Protein AF-A0A3B6RKS5-F1 (afdb_monomer)

Structure (mmCIF, N/CA/C/O backbone):
data_AF-A0A3B6RKS5-F1
#
_entry.id   AF-A0A3B6RKS5-F1
#
loop_
_atom_site.group_PDB
_atom_site.id
_atom_site.type_symbol
_atom_site.label_atom_id
_atom_site.label_alt_id
_atom_site.label_comp_id
_atom_site.label_asym_id
_atom_site.label_entity_id
_atom_site.label_seq_id
_atom_site.pdbx_PDB_ins_code
_atom_site.Cartn_x
_atom_site.Cartn_y
_atom_site.Cartn_z
_atom_site.occupancy
_atom_site.B_iso_or_equiv
_atom_site.auth_seq_id
_atom_site.auth_comp_id
_atom_site.auth_asym_id
_atom_site.auth_atom_id
_atom_site.pdbx_PDB_model_num
ATOM 1 N N . MET A 1 1 ? 9.764 -21.806 4.418 1.00 35.41 1 MET A N 1
ATOM 2 C CA . MET A 1 1 ? 8.377 -21.547 4.846 1.00 35.41 1 MET A CA 1
ATOM 3 C C . MET A 1 1 ? 8.488 -20.350 5.765 1.00 35.41 1 MET A C 1
ATOM 5 O O . MET A 1 1 ? 8.834 -20.524 6.925 1.00 35.41 1 MET A O 1
ATOM 9 N N . GLU A 1 2 ? 8.442 -19.148 5.195 1.00 44.78 2 GLU A N 1
ATOM 10 C CA . GLU A 1 2 ? 8.545 -17.923 5.989 1.00 44.78 2 GLU A CA 1
ATOM 11 C C . GLU A 1 2 ? 7.233 -17.761 6.748 1.00 44.78 2 GLU A C 1
ATOM 13 O O . GLU A 1 2 ? 6.153 -17.897 6.177 1.00 44.78 2 GLU A O 1
ATOM 18 N N . THR A 1 3 ? 7.330 -17.620 8.063 1.00 45.81 3 THR A N 1
ATOM 19 C CA . THR A 1 3 ? 6.182 -17.432 8.940 1.00 45.81 3 THR A CA 1
ATOM 20 C C . THR A 1 3 ? 5.588 -16.057 8.666 1.00 45.81 3 THR A C 1
ATOM 22 O O . THR A 1 3 ? 6.270 -15.062 8.885 1.00 45.81 3 THR A O 1
ATOM 25 N N . GLU A 1 4 ? 4.340 -16.010 8.196 1.00 58.47 4 GLU A N 1
ATOM 26 C CA . GLU A 1 4 ? 3.524 -14.792 8.132 1.00 58.47 4 GLU A CA 1
ATOM 27 C C . GLU A 1 4 ? 3.450 -14.178 9.540 1.00 58.47 4 GLU A C 1
ATOM 29 O O . GLU A 1 4 ? 2.718 -14.657 10.408 1.00 58.47 4 GLU A O 1
ATOM 34 N N . THR A 1 5 ? 4.269 -13.165 9.816 1.00 62.72 5 THR A N 1
ATOM 35 C CA . THR A 1 5 ? 4.278 -12.479 11.111 1.00 62.72 5 THR A CA 1
ATOM 36 C C . THR A 1 5 ? 3.339 -11.285 11.047 1.00 62.72 5 THR A C 1
ATOM 38 O O . THR A 1 5 ? 3.677 -10.260 10.456 1.00 62.72 5 THR A O 1
ATOM 41 N N . SER A 1 6 ? 2.165 -11.411 11.667 1.00 68.50 6 SER A N 1
ATOM 42 C CA . SER A 1 6 ? 1.292 -10.269 11.948 1.00 68.50 6 SER A CA 1
ATOM 43 C C . SER A 1 6 ? 2.004 -9.284 12.875 1.00 68.50 6 SER A C 1
ATOM 45 O O . SER A 1 6 ? 2.649 -9.700 13.841 1.00 68.50 6 SER A O 1
ATOM 47 N N . MET A 1 7 ? 1.862 -7.996 12.597 1.00 76.44 7 MET A N 1
ATOM 48 C CA . MET A 1 7 ? 2.400 -6.897 13.396 1.00 76.44 7 MET A CA 1
ATOM 49 C C . MET A 1 7 ? 1.260 -6.202 14.133 1.00 76.44 7 MET A C 1
ATOM 51 O O . MET A 1 7 ? 0.150 -6.121 13.610 1.00 76.44 7 MET A O 1
ATOM 55 N N . ASP A 1 8 ? 1.542 -5.656 15.310 1.00 83.38 8 ASP A N 1
ATOM 56 C CA . ASP A 1 8 ? 0.610 -4.744 15.964 1.00 83.38 8 ASP A CA 1
ATOM 57 C C . ASP A 1 8 ? 0.827 -3.335 15.400 1.00 83.38 8 ASP A C 1
ATOM 59 O O . ASP A 1 8 ? 1.932 -2.788 15.437 1.00 83.38 8 ASP A O 1
ATOM 63 N N . ILE A 1 9 ? -0.235 -2.751 14.855 1.00 83.06 9 ILE A N 1
ATOM 64 C CA . ILE A 1 9 ? -0.268 -1.390 14.333 1.00 83.06 9 ILE A CA 1
ATOM 65 C C . ILE A 1 9 ? -1.014 -0.512 15.334 1.00 83.06 9 ILE A C 1
ATOM 67 O O . ILE A 1 9 ? -2.069 -0.890 15.842 1.00 83.06 9 ILE A O 1
ATOM 71 N N . MET A 1 10 ? -0.481 0.675 15.610 1.00 83.75 10 MET A N 1
ATOM 72 C CA . MET A 1 10 ? -1.178 1.678 16.409 1.00 83.75 10 MET A CA 1
ATOM 73 C C . MET A 1 10 ? -2.006 2.578 15.492 1.00 83.75 10 MET A C 1
ATOM 75 O O . MET A 1 10 ? -1.462 3.215 14.591 1.00 83.75 10 MET A O 1
ATOM 79 N N . VAL A 1 11 ? -3.313 2.642 15.733 1.00 81.62 11 VAL A N 1
ATOM 80 C CA . VAL A 1 11 ? -4.261 3.467 14.972 1.00 81.62 11 VAL A CA 1
ATOM 81 C C . VAL A 1 11 ? -4.946 4.443 15.925 1.00 81.62 11 VAL A C 1
ATOM 83 O O . VAL A 1 11 ? -5.255 4.091 17.063 1.00 81.62 11 VAL A O 1
ATOM 86 N N . PHE A 1 12 ? -5.171 5.675 15.471 1.00 80.00 12 PHE A N 1
ATOM 87 C CA . PHE A 1 12 ? -5.979 6.654 16.193 1.00 80.00 12 PHE A CA 1
ATOM 88 C C . PHE A 1 12 ? -7.443 6.517 15.771 1.00 80.00 12 PHE A C 1
ATOM 90 O O . PHE A 1 12 ? -7.773 6.701 14.599 1.00 80.00 12 PHE A O 1
ATOM 97 N N . ASP A 1 13 ? -8.306 6.168 16.718 1.00 77.19 13 ASP A N 1
ATOM 98 C CA . ASP A 1 13 ? -9.744 6.097 16.512 1.00 77.19 13 ASP A CA 1
ATOM 99 C C . ASP A 1 13 ? -10.342 7.499 16.629 1.00 77.19 13 ASP A C 1
ATOM 101 O O . ASP A 1 13 ? -10.318 8.117 17.692 1.00 77.19 13 ASP A O 1
ATOM 105 N N . THR A 1 14 ? -10.876 8.013 15.525 1.00 75.69 14 THR A N 1
ATOM 106 C CA . THR A 1 14 ? -11.437 9.366 15.476 1.00 75.69 14 THR A CA 1
ATOM 107 C C . THR A 1 14 ? -12.810 9.475 16.136 1.00 75.69 14 THR A C 1
ATOM 109 O O . THR A 1 14 ? -13.259 10.586 16.386 1.00 75.69 14 THR A O 1
ATOM 112 N N . VAL A 1 15 ? -13.511 8.360 16.379 1.00 79.19 15 VAL A N 1
ATOM 113 C CA . VAL A 1 15 ? -14.834 8.358 17.027 1.00 79.19 15 VAL A CA 1
ATOM 114 C C . VAL A 1 15 ? -14.677 8.404 18.539 1.00 79.19 15 VAL A C 1
ATOM 116 O O . VAL A 1 15 ? -15.401 9.137 19.211 1.00 79.19 15 VAL A O 1
ATOM 119 N N . THR A 1 16 ? -13.746 7.619 19.081 1.00 82.06 16 THR A N 1
ATOM 120 C CA . THR A 1 16 ? -13.482 7.575 20.526 1.00 82.06 16 THR A CA 1
ATOM 121 C C . THR A 1 16 ? -12.346 8.492 20.969 1.00 82.06 16 THR A C 1
ATOM 123 O O . THR A 1 16 ? -12.128 8.614 22.171 1.00 82.06 16 THR A O 1
ATOM 126 N N . GLU A 1 17 ? -11.634 9.118 20.028 1.00 82.44 17 GLU A N 1
ATOM 127 C CA . GLU A 1 17 ?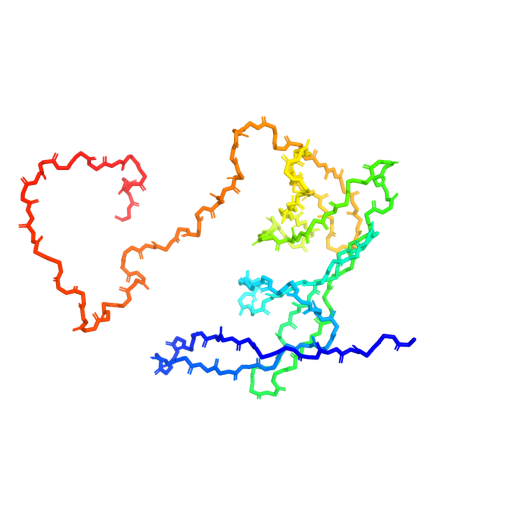 -10.455 9.971 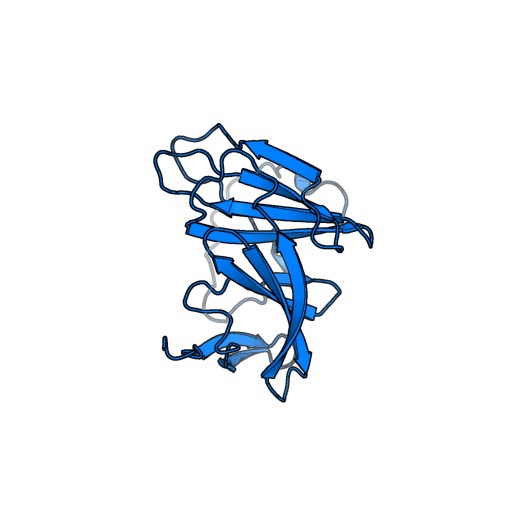20.253 1.00 82.44 17 GLU A CA 1
ATOM 128 C C . GLU A 1 17 ? -9.352 9.268 21.065 1.00 82.44 17 GLU A C 1
ATOM 130 O O . GLU A 1 17 ? -8.694 9.853 21.929 1.00 82.44 17 GLU A O 1
ATOM 135 N N . THR A 1 18 ? -9.136 7.977 20.802 1.00 81.44 18 THR A N 1
ATOM 136 C CA . THR A 1 18 ? -8.158 7.152 21.524 1.00 81.44 18 THR A CA 1
ATOM 137 C C . THR A 1 18 ? -7.247 6.385 20.579 1.00 81.44 18 THR A C 1
ATOM 139 O O . THR A 1 18 ? -7.601 6.051 19.452 1.00 81.44 18 THR A O 1
ATOM 142 N N . PHE A 1 19 ? -6.044 6.064 21.055 1.00 83.75 19 PHE A N 1
ATOM 143 C CA . PHE A 1 19 ? -5.170 5.125 20.361 1.00 83.75 19 PHE A CA 1
ATOM 144 C C . PHE A 1 19 ? -5.597 3.694 20.662 1.00 83.75 19 PHE A C 1
ATOM 146 O O . PHE A 1 19 ? -5.807 3.331 21.824 1.00 83.75 19 PHE A O 1
ATOM 153 N N . ARG A 1 20 ? -5.661 2.867 19.620 1.00 84.31 20 ARG A N 1
ATOM 154 C CA . ARG A 1 20 ? -5.881 1.428 19.738 1.00 84.31 20 ARG A CA 1
ATOM 155 C C . ARG A 1 20 ? -4.789 0.649 19.020 1.00 84.31 20 ARG A C 1
ATOM 157 O O . ARG A 1 20 ? -4.255 1.093 18.004 1.00 84.31 20 ARG A O 1
ATOM 164 N N . TRP A 1 21 ? -4.486 -0.526 19.555 1.00 86.56 21 TRP A N 1
ATOM 165 C CA . TRP A 1 21 ? -3.694 -1.526 18.851 1.00 86.56 21 TRP A CA 1
ATOM 166 C C . TRP A 1 21 ? -4.613 -2.340 17.947 1.00 86.56 21 TRP A C 1
ATOM 168 O O . TRP A 1 21 ? -5.699 -2.725 18.374 1.00 86.56 21 TRP A O 1
ATOM 178 N N . MET A 1 22 ? -4.167 -2.580 16.722 1.00 84.19 22 MET A N 1
ATOM 179 C CA . MET A 1 22 ? -4.851 -3.368 15.706 1.00 84.19 22 MET A CA 1
ATOM 180 C C . MET A 1 22 ? -3.858 -4.348 15.092 1.00 84.19 22 MET A C 1
ATOM 182 O O . MET A 1 22 ? -2.728 -3.959 14.791 1.00 84.19 22 MET A O 1
ATOM 186 N N . ARG A 1 23 ? -4.257 -5.593 14.833 1.00 82.88 23 ARG A N 1
ATOM 187 C CA . ARG A 1 23 ? -3.390 -6.523 14.105 1.00 82.88 23 ARG A CA 1
ATOM 188 C C . ARG A 1 23 ? -3.375 -6.219 12.613 1.00 82.88 23 ARG A C 1
ATOM 190 O O . ARG A 1 23 ? -4.407 -6.075 11.953 1.00 82.88 23 ARG A O 1
ATOM 197 N N . SER A 1 24 ? -2.171 -6.179 12.057 1.00 78.44 24 SER A N 1
ATOM 198 C CA . SER A 1 24 ? -1.970 -6.242 10.619 1.00 78.44 24 SER A CA 1
ATOM 199 C C . SER A 1 24 ? -2.322 -7.639 10.106 1.00 78.44 24 SER A C 1
ATOM 201 O O . SER A 1 24 ? -2.194 -8.643 10.815 1.00 78.44 24 SER A O 1
ATOM 203 N N . SER A 1 25 ? -2.718 -7.727 8.836 1.00 76.50 25 SER A N 1
ATOM 204 C CA . SER A 1 25 ? -2.662 -9.013 8.143 1.00 76.50 25 SER A CA 1
ATOM 205 C C . SER A 1 25 ? -1.220 -9.532 8.160 1.00 76.50 25 SER A C 1
ATOM 207 O O . SER A 1 25 ? -0.288 -8.784 7.858 1.00 76.50 25 SER A O 1
ATOM 209 N N . GLY A 1 26 ? -1.026 -10.824 8.450 1.00 74.19 26 GLY A N 1
ATOM 210 C CA . GLY A 1 26 ? 0.292 -11.473 8.386 1.00 74.19 26 GLY A CA 1
ATOM 211 C C . GLY A 1 26 ? 0.956 -11.385 7.004 1.00 74.19 26 GLY A C 1
ATOM 212 O O . GLY A 1 26 ? 2.161 -11.581 6.885 1.00 74.19 26 GLY A O 1
ATOM 213 N N . GLN A 1 27 ? 0.181 -11.026 5.977 1.00 75.31 27 GLN A N 1
ATOM 214 C CA . GLN A 1 27 ? 0.623 -10.827 4.596 1.00 75.31 27 GLN A CA 1
ATOM 215 C C . GLN A 1 27 ? 1.167 -9.416 4.321 1.00 75.31 27 GLN A C 1
ATOM 217 O O . GLN A 1 27 ? 1.740 -9.183 3.258 1.00 75.31 27 GLN A O 1
ATOM 222 N N . LEU A 1 28 ? 1.003 -8.472 5.257 1.00 72.12 28 LEU A N 1
ATOM 223 C CA . LEU A 1 28 ? 1.490 -7.094 5.114 1.00 72.12 28 LEU A CA 1
ATOM 224 C C . LEU A 1 28 ? 2.995 -6.952 5.401 1.00 72.12 28 LEU A C 1
ATOM 226 O O . LEU A 1 28 ? 3.615 -5.994 4.948 1.00 72.12 28 LEU A O 1
ATOM 230 N N . GLY A 1 29 ? 3.605 -7.916 6.098 1.00 69.00 29 GLY A N 1
ATOM 231 C CA . GLY A 1 29 ? 5.029 -7.877 6.436 1.00 69.00 29 GLY A CA 1
ATOM 232 C C . GLY A 1 29 ? 5.407 -6.713 7.365 1.00 69.00 29 GLY A C 1
ATOM 233 O O . GLY A 1 29 ? 4.581 -6.202 8.118 1.00 69.00 29 GLY A O 1
ATOM 234 N N . TYR A 1 30 ? 6.684 -6.313 7.331 1.00 64.38 30 TYR A N 1
ATOM 235 C CA . TYR A 1 30 ? 7.274 -5.321 8.248 1.00 64.38 30 TYR A CA 1
ATOM 236 C C . TYR A 1 30 ? 7.058 -3.856 7.831 1.00 64.38 30 TYR A C 1
ATOM 238 O O . TYR A 1 30 ? 7.378 -2.949 8.596 1.00 64.38 30 TYR A O 1
ATOM 246 N N . GLN A 1 31 ? 6.559 -3.605 6.622 1.00 64.44 31 GLN A N 1
ATOM 247 C CA . GLN A 1 31 ? 6.497 -2.268 6.026 1.00 64.44 31 GLN A CA 1
ATOM 248 C C . GLN A 1 31 ? 5.048 -1.850 5.816 1.00 64.44 31 GLN A C 1
ATOM 250 O O . GLN A 1 31 ? 4.521 -1.863 4.707 1.00 64.44 31 GLN A O 1
ATOM 255 N N . VAL A 1 32 ? 4.390 -1.502 6.918 1.00 64.75 32 VAL A N 1
ATOM 256 C CA . VAL A 1 32 ? 2.989 -1.091 6.898 1.00 64.75 32 VAL A CA 1
ATOM 257 C C . VAL A 1 32 ? 2.919 0.432 6.857 1.00 64.75 32 VAL A C 1
ATOM 259 O O . VAL A 1 32 ? 2.999 1.099 7.886 1.00 64.75 32 VAL A O 1
ATOM 262 N N . SER A 1 33 ? 2.750 0.989 5.663 1.00 76.50 33 SER A N 1
ATOM 263 C CA . SER A 1 33 ? 2.217 2.346 5.530 1.00 76.50 33 SER A CA 1
ATOM 264 C C . SER A 1 33 ? 0.691 2.249 5.523 1.00 76.50 33 SER A C 1
ATOM 266 O O . SER A 1 33 ? 0.134 1.399 4.833 1.00 76.50 33 SER A O 1
ATOM 268 N N . LEU A 1 34 ? 0.021 3.103 6.297 1.00 82.06 34 LEU A N 1
ATOM 269 C CA . LEU A 1 34 ? -1.438 3.18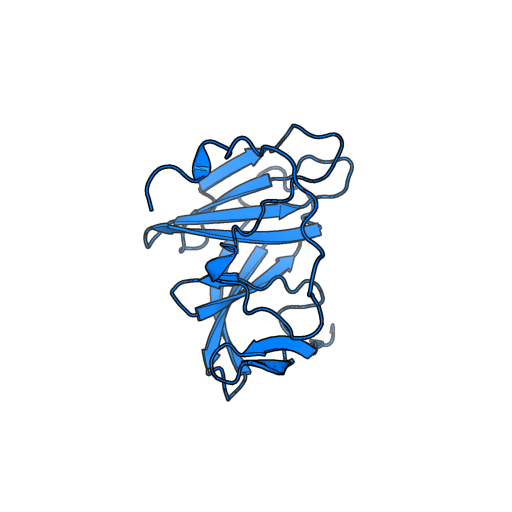4 6.346 1.00 82.06 34 LEU A CA 1
ATOM 270 C C . LEU A 1 34 ? -1.929 4.462 5.674 1.00 82.06 34 LEU A C 1
ATOM 272 O O . LEU A 1 34 ? -1.364 5.536 5.884 1.00 82.06 34 LEU A O 1
ATOM 276 N N . TRP A 1 35 ? -3.007 4.357 4.904 1.00 81.12 35 TRP A N 1
ATOM 277 C CA . TRP A 1 35 ? -3.670 5.509 4.294 1.00 81.12 35 TRP A CA 1
ATOM 278 C C . TRP A 1 35 ? -5.169 5.263 4.115 1.00 81.12 35 TRP A C 1
ATOM 280 O O . TRP A 1 35 ? -5.657 4.140 4.241 1.00 81.12 35 TRP A O 1
ATOM 290 N N . GLU A 1 36 ? -5.904 6.335 3.839 1.00 83.19 36 GLU A N 1
ATOM 291 C CA . GLU A 1 36 ? -7.313 6.265 3.463 1.00 83.19 36 GLU A CA 1
ATOM 292 C C . GLU A 1 36 ? -7.438 5.988 1.960 1.00 83.19 36 GLU A C 1
ATOM 294 O O . GLU A 1 36 ? -6.727 6.574 1.141 1.00 83.19 36 GLU A O 1
ATOM 299 N N . MET A 1 37 ? -8.317 5.054 1.608 1.00 79.56 37 MET A N 1
ATOM 300 C CA . MET A 1 37 ? -8.690 4.743 0.235 1.00 79.56 37 MET A CA 1
ATOM 301 C C . MET A 1 37 ? -10.154 4.303 0.189 1.00 79.56 37 MET A C 1
ATOM 303 O O . MET A 1 37 ? -10.535 3.355 0.876 1.00 79.56 37 MET A O 1
ATOM 307 N N . ASP A 1 38 ? -10.971 4.950 -0.645 1.00 80.62 38 ASP A N 1
ATOM 308 C CA . ASP A 1 38 ? -12.413 4.681 -0.765 1.00 80.62 38 ASP A CA 1
ATOM 309 C C . ASP A 1 38 ? -13.156 4.717 0.593 1.00 80.62 38 ASP A C 1
ATOM 311 O O . ASP A 1 38 ? -14.029 3.886 0.867 1.00 80.62 38 ASP A O 1
ATOM 315 N N . ASN A 1 39 ? -12.818 5.678 1.461 1.00 79.56 39 ASN A N 1
ATOM 316 C CA . ASN A 1 39 ? -13.301 5.811 2.843 1.00 79.56 39 ASN A CA 1
ATOM 317 C C . ASN A 1 39 ? -12.992 4.596 3.736 1.00 79.56 39 ASN A C 1
ATOM 319 O O . ASN A 1 39 ? -13.706 4.327 4.706 1.00 79.56 39 ASN A O 1
ATOM 323 N N . LYS A 1 40 ? -11.953 3.829 3.403 1.00 85.06 40 LYS A N 1
ATOM 324 C CA . LYS A 1 40 ? -11.496 2.667 4.168 1.00 85.06 40 LYS A CA 1
ATOM 325 C C . LYS A 1 40 ? -10.014 2.783 4.474 1.00 85.06 40 LYS A C 1
ATOM 327 O O . LYS A 1 40 ? -9.256 3.418 3.748 1.00 85.06 40 LYS A O 1
ATOM 332 N N . LEU A 1 41 ? -9.597 2.121 5.549 1.00 86.19 41 LEU A N 1
ATOM 333 C CA . LEU A 1 41 ? -8.184 1.974 5.857 1.00 86.19 41 LEU A CA 1
ATOM 334 C C . LEU A 1 41 ? -7.545 1.004 4.856 1.00 86.19 41 LEU A C 1
ATOM 336 O O . LEU A 1 41 ? -8.038 -0.112 4.659 1.00 86.19 41 LEU A O 1
ATOM 340 N N . ALA A 1 42 ? -6.452 1.425 4.237 1.00 87.12 42 ALA A N 1
ATOM 341 C CA . ALA A 1 42 ? -5.686 0.641 3.288 1.00 87.12 42 ALA A CA 1
ATOM 342 C C . ALA A 1 42 ? -4.215 0.558 3.701 1.00 87.12 42 ALA A C 1
ATOM 344 O O . ALA A 1 42 ? -3.682 1.426 4.392 1.00 87.12 42 ALA A O 1
ATOM 345 N N . SER A 1 43 ? -3.585 -0.524 3.264 1.00 87.25 43 SER A N 1
ATOM 346 C CA . SER A 1 43 ? -2.164 -0.807 3.429 1.00 87.25 43 SER A CA 1
ATOM 347 C C . SER A 1 43 ? -1.671 -1.561 2.201 1.00 87.25 43 SER A C 1
ATOM 349 O O . SER A 1 43 ? -2.469 -2.088 1.421 1.00 87.25 43 SER A O 1
ATOM 351 N N . CYS A 1 44 ? -0.361 -1.691 2.033 1.00 87.00 44 CYS A N 1
ATOM 352 C CA . CYS A 1 44 ? 0.192 -2.609 1.045 1.00 87.00 44 CYS A CA 1
ATOM 353 C C . CYS A 1 44 ? 1.283 -3.497 1.620 1.00 87.00 44 CYS A C 1
ATOM 355 O O . CYS A 1 44 ? 1.884 -3.172 2.641 1.00 87.00 44 CYS A O 1
ATOM 357 N N . SER A 1 45 ? 1.565 -4.572 0.898 1.00 84.88 45 SER A N 1
ATOM 358 C CA . SER A 1 45 ? 2.837 -5.278 0.950 1.00 84.88 45 SER A CA 1
ATOM 359 C C . SER A 1 45 ? 3.538 -5.179 -0.396 1.00 84.88 45 SER A C 1
ATOM 361 O O . SER A 1 45 ? 2.908 -5.112 -1.456 1.00 84.88 45 SER A O 1
ATOM 363 N N . THR A 1 46 ? 4.864 -5.161 -0.347 1.00 80.75 46 THR A N 1
ATOM 364 C CA . THR A 1 46 ? 5.719 -5.097 -1.528 1.00 80.75 46 THR A CA 1
ATOM 365 C C . THR A 1 46 ? 6.734 -6.224 -1.512 1.00 80.75 46 THR A C 1
ATOM 367 O O . THR A 1 46 ? 7.327 -6.531 -0.482 1.00 80.75 46 THR A O 1
ATOM 370 N N . ASN A 1 47 ? 6.944 -6.831 -2.675 1.00 77.88 47 ASN A N 1
ATOM 371 C CA . ASN A 1 47 ? 8.105 -7.664 -2.966 1.00 77.88 47 ASN A CA 1
ATOM 372 C C . ASN A 1 47 ? 8.741 -7.205 -4.289 1.00 77.88 47 ASN A C 1
ATOM 374 O O . ASN A 1 47 ? 8.230 -6.290 -4.935 1.00 77.88 47 ASN A O 1
ATOM 378 N N . ASP A 1 48 ? 9.819 -7.866 -4.715 1.00 73.94 48 ASP A N 1
ATOM 379 C CA . ASP A 1 48 ? 10.605 -7.485 -5.901 1.00 73.94 48 ASP A CA 1
ATOM 380 C C . ASP A 1 48 ? 9.801 -7.341 -7.210 1.00 73.94 48 ASP A C 1
ATOM 382 O O . ASP A 1 48 ? 10.284 -6.734 -8.162 1.00 73.94 48 ASP A O 1
ATOM 386 N N . ALA A 1 49 ? 8.597 -7.912 -7.306 1.00 82.56 49 ALA A N 1
ATOM 387 C CA . ALA A 1 49 ? 7.831 -7.969 -8.551 1.00 82.56 49 ALA A CA 1
ATOM 388 C C . ALA A 1 49 ? 6.385 -7.473 -8.430 1.00 82.56 49 ALA A C 1
ATOM 390 O O . ALA A 1 49 ? 5.719 -7.276 -9.453 1.00 82.56 49 ALA A O 1
ATOM 391 N N . ILE A 1 50 ? 5.856 -7.349 -7.213 1.00 87.00 50 ILE A N 1
ATOM 392 C CA . ILE A 1 50 ? 4.423 -7.193 -6.973 1.00 87.00 50 ILE A CA 1
ATOM 393 C C . ILE A 1 50 ? 4.186 -6.237 -5.808 1.00 87.00 50 ILE A C 1
ATOM 395 O O . ILE A 1 50 ? 4.810 -6.353 -4.753 1.00 87.00 50 ILE A O 1
ATOM 399 N N . ILE A 1 51 ? 3.219 -5.341 -6.000 1.00 88.25 51 ILE A N 1
ATOM 400 C CA . ILE A 1 51 ? 2.600 -4.569 -4.920 1.00 88.25 51 ILE A CA 1
ATOM 401 C C . ILE A 1 51 ? 1.200 -5.129 -4.706 1.00 88.25 51 ILE A C 1
ATOM 403 O O . ILE A 1 51 ? 0.375 -5.128 -5.624 1.00 88.25 51 ILE A O 1
ATOM 407 N N . GLU A 1 52 ? 0.925 -5.611 -3.503 1.00 89.94 52 GLU A N 1
ATOM 408 C CA . GLU A 1 52 ? -0.397 -6.074 -3.095 1.00 89.94 52 GLU A CA 1
ATOM 409 C C . GLU A 1 52 ? -1.032 -5.031 -2.187 1.00 89.94 52 GLU A C 1
ATOM 411 O O . GLU A 1 52 ? -0.459 -4.642 -1.175 1.00 89.94 52 GLU A O 1
ATOM 416 N N . ILE A 1 53 ? -2.215 -4.557 -2.566 1.00 89.38 53 ILE A N 1
ATOM 417 C CA . ILE A 1 53 ? -2.943 -3.510 -1.853 1.00 89.38 53 ILE A CA 1
ATOM 418 C C . ILE A 1 53 ? -4.103 -4.167 -1.126 1.00 89.38 53 ILE A C 1
ATOM 420 O O . ILE A 1 53 ? -4.969 -4.800 -1.739 1.00 89.38 53 ILE A O 1
ATOM 424 N N . TRP A 1 54 ? -4.125 -3.982 0.183 1.00 90.75 54 TRP A N 1
ATOM 425 C CA . TRP A 1 54 ? -5.084 -4.559 1.104 1.00 90.75 54 TRP A CA 1
ATOM 426 C C . TRP A 1 54 ? -5.973 -3.455 1.651 1.00 90.75 54 TRP A C 1
ATOM 428 O O . TRP A 1 54 ? -5.488 -2.405 2.066 1.00 90.75 54 TRP A O 1
ATOM 438 N N . MET A 1 55 ? -7.277 -3.703 1.677 1.00 89.62 55 MET A N 1
ATOM 439 C CA . MET A 1 55 ? -8.241 -2.796 2.292 1.00 89.62 55 MET A CA 1
ATOM 440 C C . MET A 1 55 ? -8.943 -3.484 3.446 1.00 89.62 55 MET A C 1
ATOM 442 O O . MET A 1 55 ? -9.364 -4.641 3.338 1.00 89.62 55 MET A O 1
ATOM 446 N N . MET A 1 56 ? -9.121 -2.739 4.525 1.00 88.38 56 MET A N 1
ATOM 447 C CA . MET A 1 56 ? -9.893 -3.170 5.672 1.00 88.38 56 MET A CA 1
ATOM 448 C C . MET A 1 56 ? -11.370 -3.308 5.294 1.00 88.38 56 MET A C 1
ATOM 450 O O . MET A 1 56 ? -12.001 -2.368 4.808 1.00 88.38 56 MET A O 1
ATOM 454 N N . GLN A 1 57 ? -11.919 -4.505 5.484 1.00 90.19 57 GLN A N 1
ATOM 455 C CA . GLN A 1 57 ? -13.335 -4.794 5.250 1.00 90.19 57 GLN A CA 1
ATOM 456 C C . GLN A 1 57 ? -14.153 -4.690 6.527 1.00 90.19 57 GLN A C 1
ATOM 458 O O . GLN A 1 57 ? -15.275 -4.195 6.480 1.00 90.19 57 GLN A O 1
ATOM 463 N N . ASP A 1 58 ? -13.579 -5.140 7.638 1.00 88.00 58 ASP A N 1
ATOM 464 C CA . ASP A 1 58 ? -14.199 -5.102 8.953 1.00 88.00 58 ASP A CA 1
ATOM 465 C C . ASP A 1 58 ? -13.167 -4.592 9.960 1.00 88.00 58 ASP A C 1
ATOM 467 O O . ASP A 1 58 ? -12.128 -5.217 10.171 1.00 88.00 58 ASP A O 1
ATOM 471 N N . TYR A 1 59 ? -13.435 -3.418 10.525 1.00 84.88 59 TYR A N 1
ATOM 472 C CA . TYR A 1 59 ? -12.540 -2.742 11.458 1.00 84.88 59 TYR A CA 1
ATOM 473 C C . TYR A 1 59 ? -12.557 -3.379 12.852 1.00 84.88 59 TYR A C 1
ATOM 475 O O . TYR A 1 59 ? -11.520 -3.404 13.516 1.00 84.88 59 TYR A O 1
ATOM 483 N N . GLU A 1 60 ? -13.695 -3.930 13.281 1.00 84.56 60 GLU A N 1
ATOM 484 C CA . GLU A 1 60 ? -13.833 -4.590 14.586 1.00 84.56 60 GLU A CA 1
ATOM 485 C C . GLU A 1 60 ? -13.215 -5.985 14.561 1.00 84.56 60 GLU A C 1
ATOM 487 O O . GLU A 1 60 ? -12.534 -6.388 15.501 1.00 84.56 60 GLU A O 1
ATOM 492 N N . ALA A 1 61 ? -13.407 -6.711 13.457 1.00 87.50 61 ALA A N 1
ATOM 493 C CA . ALA A 1 61 ? -12.786 -8.016 13.252 1.00 87.50 61 ALA A CA 1
ATOM 494 C C . ALA A 1 61 ? -11.334 -7.933 12.742 1.00 87.50 61 ALA A C 1
ATOM 496 O O . ALA A 1 61 ? -10.713 -8.976 12.533 1.00 87.50 61 ALA A O 1
ATOM 497 N N . GLU A 1 62 ? -10.813 -6.723 12.502 1.00 86.44 62 GLU A N 1
ATOM 498 C CA . GLU A 1 62 ? -9.477 -6.467 11.937 1.00 86.44 62 GLU A CA 1
ATOM 499 C C . GLU A 1 62 ? -9.239 -7.237 10.622 1.00 86.44 62 GLU A C 1
ATOM 501 O O . GLU A 1 62 ? -8.140 -7.705 10.314 1.00 86.44 62 GLU A O 1
ATOM 506 N N . ALA A 1 63 ? -10.304 -7.401 9.831 1.00 87.31 63 ALA A N 1
ATOM 507 C CA . ALA A 1 63 ? -10.297 -8.214 8.628 1.00 87.31 63 ALA A CA 1
ATOM 508 C C . ALA A 1 63 ? -9.853 -7.390 7.416 1.00 87.31 63 ALA A C 1
ATOM 510 O O . ALA A 1 63 ? -10.517 -6.434 6.998 1.00 87.31 63 ALA A O 1
ATOM 511 N N . TRP A 1 64 ? -8.752 -7.817 6.804 1.00 89.56 64 TRP A N 1
ATOM 512 C CA . TRP A 1 64 ? -8.196 -7.243 5.584 1.00 89.56 64 TRP A CA 1
ATOM 513 C C . TRP A 1 64 ? -8.554 -8.104 4.371 1.00 89.56 64 TRP A C 1
ATOM 515 O O . TRP A 1 64 ? -8.549 -9.331 4.449 1.00 89.56 64 TRP A O 1
ATOM 525 N N . ALA A 1 65 ? -8.821 -7.473 3.229 1.00 90.81 65 ALA A N 1
ATOM 526 C CA . ALA A 1 65 ? -9.006 -8.167 1.959 1.00 90.81 65 ALA A CA 1
ATOM 527 C C . ALA A 1 65 ? -8.098 -7.583 0.880 1.00 90.81 65 ALA A C 1
ATOM 529 O O . ALA A 1 65 ? -7.985 -6.360 0.747 1.00 90.81 65 ALA A O 1
ATOM 530 N N . LEU A 1 66 ? -7.491 -8.466 0.085 1.00 91.19 66 LEU A N 1
ATOM 531 C CA . LEU A 1 66 ? -6.723 -8.075 -1.090 1.00 91.19 66 LEU A CA 1
ATOM 532 C C . LEU A 1 66 ? -7.662 -7.390 -2.081 1.00 91.19 66 LEU A C 1
ATOM 534 O O . LEU A 1 66 ? -8.672 -7.966 -2.493 1.00 91.19 66 LEU A O 1
ATOM 538 N N . LYS A 1 67 ? -7.326 -6.161 -2.462 1.00 91.06 67 LYS A N 1
ATOM 539 C CA . LYS A 1 67 ? -8.116 -5.360 -3.394 1.00 91.06 67 LYS A CA 1
ATOM 540 C C . LYS A 1 67 ? -7.457 -5.266 -4.761 1.00 91.06 67 LYS A C 1
ATOM 542 O O . LYS A 1 67 ? -8.133 -5.482 -5.762 1.00 91.06 67 LYS A O 1
ATOM 547 N N . TYR A 1 68 ? -6.163 -4.964 -4.797 1.00 90.06 68 TYR A N 1
ATOM 548 C CA . TYR A 1 68 ? -5.411 -4.810 -6.039 1.00 90.06 68 TYR A CA 1
ATOM 549 C C . TYR A 1 68 ? -4.086 -5.556 -5.950 1.00 90.06 68 TYR A C 1
ATOM 551 O O . TYR A 1 68 ? -3.462 -5.617 -4.891 1.00 90.06 68 TYR A O 1
ATOM 559 N N . ARG A 1 69 ? -3.642 -6.096 -7.083 1.00 91.38 69 ARG A N 1
ATOM 560 C CA . ARG A 1 69 ? -2.344 -6.754 -7.223 1.00 91.38 69 ARG A CA 1
ATOM 561 C C . ARG A 1 69 ? -1.645 -6.188 -8.445 1.00 91.38 69 ARG A C 1
ATOM 563 O O . ARG A 1 69 ? -1.973 -6.547 -9.571 1.00 91.38 69 ARG A O 1
ATOM 570 N N . ILE A 1 70 ? -0.701 -5.289 -8.215 1.00 89.62 70 ILE A N 1
ATOM 571 C CA . ILE A 1 70 ? 0.018 -4.588 -9.272 1.00 89.62 70 ILE A CA 1
ATOM 572 C C . ILE A 1 70 ? 1.223 -5.419 -9.683 1.00 89.62 70 ILE A C 1
ATOM 574 O O . ILE A 1 70 ? 2.089 -5.710 -8.858 1.00 89.62 70 ILE A O 1
ATOM 578 N N . ASN A 1 71 ? 1.286 -5.794 -10.959 1.00 88.12 71 ASN A N 1
ATOM 579 C CA . ASN A 1 71 ? 2.425 -6.519 -11.501 1.00 88.12 71 ASN A CA 1
ATOM 580 C C . ASN A 1 71 ? 3.460 -5.537 -12.051 1.00 88.12 71 ASN A C 1
ATOM 582 O O . ASN A 1 71 ? 3.242 -4.884 -13.076 1.00 88.12 71 ASN A O 1
ATOM 586 N N . LEU A 1 72 ? 4.605 -5.473 -11.381 1.00 83.44 72 LEU A N 1
ATOM 587 C CA . LEU A 1 72 ? 5.690 -4.579 -11.742 1.00 83.44 72 LEU A CA 1
ATOM 588 C C . LEU A 1 72 ? 6.629 -5.188 -12.786 1.00 83.44 72 LEU A C 1
ATOM 590 O O . LEU A 1 72 ? 7.390 -4.444 -13.386 1.00 83.44 72 LEU A O 1
ATOM 594 N N . LEU A 1 73 ? 6.554 -6.491 -13.095 1.00 81.38 73 LEU A N 1
ATOM 595 C CA . LEU A 1 73 ? 7.431 -7.152 -14.084 1.00 81.38 73 LEU A CA 1
ATOM 596 C C . LEU A 1 73 ? 7.334 -6.549 -15.496 1.00 81.38 73 LEU A C 1
ATOM 598 O O . LEU A 1 73 ? 8.203 -6.774 -16.336 1.00 81.38 73 LEU A O 1
ATOM 602 N N . ALA A 1 74 ? 6.275 -5.785 -15.776 1.00 75.31 74 ALA A N 1
ATOM 603 C CA . ALA A 1 74 ? 6.158 -4.991 -16.995 1.00 75.31 74 ALA A CA 1
ATOM 604 C C . ALA A 1 74 ? 7.209 -3.860 -17.078 1.00 75.31 74 ALA A C 1
ATOM 606 O O . ALA A 1 74 ? 7.544 -3.404 -18.176 1.00 75.31 74 ALA A O 1
ATOM 607 N N . MET A 1 75 ? 7.760 -3.426 -15.942 1.00 75.44 75 MET A N 1
ATOM 608 C CA . MET A 1 75 ? 8.924 -2.553 -15.865 1.00 75.44 75 MET A CA 1
ATOM 609 C C . MET A 1 75 ? 10.168 -3.366 -16.233 1.00 75.44 75 MET A C 1
ATOM 611 O O . MET A 1 75 ? 10.645 -4.199 -15.470 1.00 75.44 75 MET A O 1
ATOM 615 N N . LYS A 1 76 ? 10.712 -3.120 -17.429 1.00 68.81 76 LYS A N 1
ATOM 616 C CA . LYS A 1 76 ? 11.899 -3.823 -17.960 1.00 68.81 76 LYS A CA 1
ATOM 617 C C . LYS A 1 76 ? 13.125 -3.746 -17.040 1.00 68.81 76 LYS A C 1
ATOM 619 O O . LYS A 1 76 ? 13.986 -4.616 -17.099 1.00 68.81 76 LYS A O 1
ATOM 624 N N . THR A 1 77 ? 13.205 -2.691 -16.236 1.00 68.44 77 THR A N 1
ATOM 625 C CA . THR A 1 77 ? 14.229 -2.462 -15.217 1.00 68.44 77 THR A CA 1
ATOM 626 C C . THR A 1 77 ? 13.519 -2.004 -13.956 1.00 68.44 77 THR A C 1
ATOM 628 O O . THR A 1 77 ? 13.087 -0.855 -13.867 1.00 68.44 77 THR A O 1
ATOM 631 N N . LEU A 1 78 ? 13.352 -2.930 -13.022 1.00 67.75 78 LEU A N 1
ATOM 632 C CA . LEU A 1 78 ? 12.736 -2.672 -11.733 1.00 67.75 78 LEU A CA 1
ATOM 633 C C . LEU A 1 78 ? 13.822 -2.258 -10.739 1.00 67.75 78 LEU A C 1
ATOM 635 O O . LEU A 1 78 ? 14.750 -3.039 -10.513 1.00 67.75 78 LEU A O 1
ATOM 639 N N . PRO A 1 79 ? 13.751 -1.056 -10.156 1.00 68.38 79 PRO A N 1
ATOM 640 C CA . PRO A 1 79 ? 14.513 -0.781 -8.951 1.00 68.38 79 PRO A CA 1
ATOM 641 C C . PRO A 1 79 ? 13.944 -1.639 -7.809 1.00 68.38 79 PRO A C 1
ATOM 643 O O . PRO A 1 79 ? 12.753 -1.956 -7.792 1.00 68.38 79 PRO A O 1
ATOM 646 N N . GLN A 1 80 ? 1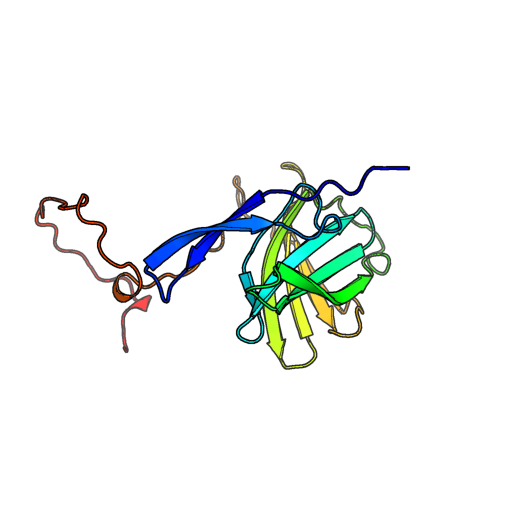4.783 -2.019 -6.848 1.00 75.12 80 GLN A N 1
ATOM 647 C CA . GLN A 1 80 ? 14.285 -2.623 -5.615 1.00 75.12 80 GLN A CA 1
ATOM 648 C C . GLN A 1 80 ? 13.605 -1.528 -4.793 1.00 75.12 80 GLN A C 1
ATOM 650 O O . GLN A 1 80 ? 14.260 -0.595 -4.324 1.00 75.12 80 GLN A O 1
ATOM 655 N N . PHE A 1 81 ? 12.280 -1.618 -4.680 1.00 79.81 81 PHE A N 1
ATOM 656 C CA . PHE A 1 81 ? 11.505 -0.714 -3.844 1.00 79.81 81 PHE A CA 1
ATOM 657 C C . PHE A 1 81 ? 11.708 -1.088 -2.383 1.00 79.81 81 PHE A C 1
ATOM 659 O O . PHE A 1 81 ? 11.461 -2.228 -1.993 1.00 79.81 81 PHE A O 1
ATOM 666 N N . GLU A 1 82 ? 12.153 -0.122 -1.585 1.00 78.25 82 GLU A N 1
ATOM 667 C CA . GLU A 1 82 ? 12.323 -0.329 -0.156 1.00 78.25 82 GLU A CA 1
ATOM 668 C C . GLU A 1 82 ? 10.986 -0.306 0.554 1.00 78.25 82 GLU A C 1
ATOM 670 O O . GLU A 1 82 ? 10.796 -1.148 1.407 1.00 78.25 82 GLU A O 1
ATOM 675 N N . TYR A 1 83 ? 10.083 0.625 0.235 1.00 78.12 83 TYR A N 1
ATOM 676 C CA . TYR A 1 83 ? 8.721 0.661 0.773 1.00 78.12 83 TYR A CA 1
ATOM 677 C C . TYR A 1 83 ? 7.826 1.603 -0.044 1.00 78.12 83 TYR A C 1
ATOM 679 O O . TYR A 1 83 ? 8.291 2.488 -0.767 1.00 78.12 83 TYR A O 1
ATOM 687 N N . VAL A 1 84 ? 6.511 1.447 0.098 1.00 83.25 84 VAL A N 1
ATOM 688 C CA . VAL A 1 84 ? 5.506 2.381 -0.438 1.00 83.25 84 VAL A CA 1
ATOM 689 C C . VAL A 1 84 ? 5.062 3.312 0.679 1.00 83.25 84 VAL A C 1
ATOM 691 O O . VAL A 1 84 ? 4.727 2.853 1.770 1.00 83.25 84 VAL A O 1
ATOM 694 N N . SER A 1 85 ? 5.045 4.621 0.427 1.00 77.31 85 SER A N 1
ATOM 695 C CA . SER A 1 85 ? 4.623 5.597 1.445 1.00 77.31 85 SER A CA 1
ATOM 696 C C . SER A 1 85 ? 3.258 6.210 1.188 1.00 77.31 85 SER A C 1
ATOM 698 O O . SER A 1 85 ? 2.621 6.664 2.132 1.00 77.31 85 SER A O 1
ATOM 700 N N . LYS A 1 86 ? 2.836 6.308 -0.079 1.00 79.06 86 LYS A N 1
ATOM 701 C CA . LYS A 1 86 ? 1.579 6.963 -0.456 1.00 79.06 86 LYS A CA 1
ATOM 702 C C . LYS A 1 86 ? 0.943 6.320 -1.671 1.00 79.06 86 LYS A C 1
ATOM 704 O O . LYS A 1 86 ? 1.633 5.843 -2.572 1.00 79.06 86 LYS A O 1
ATOM 709 N N . MET A 1 87 ? -0.379 6.400 -1.704 1.00 82.50 87 MET A N 1
ATOM 710 C CA . MET A 1 87 ? -1.195 5.977 -2.823 1.00 82.50 87 MET A CA 1
ATOM 711 C C . MET A 1 87 ? -2.356 6.940 -3.009 1.00 82.50 87 MET A C 1
ATOM 713 O O . MET A 1 87 ? -2.898 7.446 -2.030 1.00 82.50 87 MET A O 1
ATOM 717 N N . ALA A 1 88 ? -2.745 7.168 -4.255 1.00 82.69 88 ALA A N 1
ATOM 718 C CA . ALA A 1 88 ? -3.943 7.920 -4.580 1.00 82.69 88 ALA A CA 1
ATOM 719 C C . ALA A 1 88 ? -4.703 7.222 -5.704 1.00 82.69 88 ALA A C 1
ATOM 721 O O . ALA A 1 88 ? -4.116 6.809 -6.707 1.00 82.69 88 ALA A O 1
ATOM 722 N N . LEU A 1 89 ? -6.018 7.121 -5.540 1.00 82.25 89 LEU A N 1
ATOM 723 C CA . LEU A 1 89 ? -6.920 6.734 -6.611 1.00 82.25 89 LEU A CA 1
ATOM 724 C C . LEU A 1 89 ? -7.180 7.977 -7.476 1.00 82.25 89 LEU A C 1
ATOM 726 O O . LEU A 1 89 ? -7.756 8.953 -7.004 1.00 82.25 89 LEU A O 1
ATOM 730 N N . LEU A 1 90 ? -6.730 7.966 -8.730 1.00 79.12 90 LEU A N 1
ATOM 731 C CA . LEU A 1 90 ? -6.975 9.066 -9.675 1.00 79.12 90 LEU A CA 1
ATOM 732 C C . LEU A 1 90 ? -8.440 9.096 -10.120 1.00 79.12 90 LEU A C 1
ATOM 734 O O . LEU A 1 90 ? -9.035 10.153 -10.316 1.00 79.12 90 LEU A O 1
ATOM 738 N N . ASN A 1 91 ? -8.997 7.909 -10.333 1.00 80.19 91 ASN A N 1
ATOM 739 C CA . ASN A 1 91 ? -10.377 7.645 -10.716 1.00 80.19 91 ASN A CA 1
ATOM 740 C C . ASN A 1 91 ? -10.684 6.169 -10.412 1.00 80.19 91 ASN A C 1
ATOM 742 O O . ASN A 1 91 ? -9.811 5.437 -9.970 1.00 80.19 91 ASN A O 1
ATOM 746 N N . GLN A 1 92 ? -11.884 5.681 -10.728 1.00 82.44 92 GLN A N 1
ATOM 747 C CA . GLN A 1 92 ? -12.290 4.292 -10.446 1.00 82.44 92 GLN A CA 1
ATOM 748 C C . GLN A 1 92 ? -11.433 3.189 -11.105 1.00 82.44 92 GLN A C 1
ATOM 750 O O . GLN A 1 92 ? -11.708 2.013 -10.880 1.00 82.44 92 GLN A O 1
ATOM 755 N N . ARG A 1 93 ? -10.461 3.541 -11.953 1.00 87.12 93 ARG A N 1
ATOM 756 C CA . ARG A 1 93 ? -9.628 2.615 -12.724 1.00 87.12 93 ARG A CA 1
ATOM 757 C C . ARG A 1 93 ? -8.130 2.843 -12.591 1.00 87.12 93 ARG A C 1
ATOM 759 O O . ARG A 1 93 ? -7.373 1.990 -13.020 1.00 87.12 93 ARG A O 1
ATOM 766 N N . GLU A 1 94 ? -7.669 3.953 -12.025 1.00 90.50 94 GLU A N 1
ATOM 767 C CA . GLU A 1 94 ? -6.245 4.302 -12.061 1.00 90.50 94 GLU A CA 1
ATOM 768 C C . GLU A 1 94 ? -5.703 4.699 -10.692 1.00 90.50 94 GLU A C 1
ATOM 770 O O . GLU A 1 94 ? -6.357 5.388 -9.909 1.00 90.50 94 GLU A O 1
ATOM 775 N N . LEU A 1 95 ? -4.466 4.286 -10.437 1.00 89.31 95 LEU A N 1
ATOM 776 C CA . LEU A 1 95 ? -3.744 4.419 -9.183 1.00 89.31 95 LEU A CA 1
ATOM 777 C C . LEU A 1 95 ? -2.409 5.118 -9.427 1.00 89.31 95 LEU A C 1
ATOM 779 O O . LEU A 1 95 ? -1.677 4.774 -10.359 1.00 89.31 95 LEU A O 1
ATOM 783 N N . LEU A 1 96 ? -2.074 6.053 -8.543 1.00 89.88 96 LEU A N 1
ATOM 784 C CA . LEU A 1 96 ? -0.716 6.549 -8.365 1.00 89.88 96 LEU A CA 1
ATOM 785 C C . LEU A 1 96 ? -0.132 5.962 -7.091 1.00 89.88 96 LEU A C 1
ATOM 787 O O . LEU A 1 96 ? -0.767 6.019 -6.040 1.00 89.88 96 LEU A O 1
ATOM 791 N N . ILE A 1 97 ? 1.072 5.412 -7.188 1.00 87.75 97 ILE A N 1
ATOM 792 C CA . ILE A 1 97 ? 1.765 4.765 -6.074 1.00 87.75 97 ILE A CA 1
ATOM 793 C C . ILE A 1 97 ? 3.146 5.388 -5.950 1.00 87.75 97 ILE A C 1
ATOM 795 O O . ILE A 1 97 ? 3.909 5.392 -6.913 1.00 87.75 97 ILE A O 1
ATOM 799 N N . TYR A 1 98 ? 3.465 5.914 -4.773 1.00 86.19 98 TYR A N 1
ATOM 800 C CA . TYR A 1 98 ? 4.792 6.431 -4.482 1.00 86.19 98 TYR A CA 1
ATOM 801 C C . TYR A 1 98 ? 5.651 5.353 -3.828 1.00 86.19 98 TYR A C 1
ATOM 803 O O . TYR A 1 98 ? 5.332 4.873 -2.734 1.00 86.19 98 TYR A O 1
ATOM 811 N N . CYS A 1 99 ? 6.753 5.015 -4.484 1.00 84.69 99 CYS A N 1
ATOM 812 C CA . CYS A 1 99 ? 7.682 3.980 -4.070 1.00 84.69 99 CYS A CA 1
ATOM 813 C C . CYS A 1 99 ? 9.053 4.591 -3.773 1.00 84.69 99 CYS A C 1
ATOM 815 O O . CYS A 1 99 ? 9.659 5.221 -4.645 1.00 84.69 99 CYS A O 1
ATOM 817 N N . HIS A 1 100 ? 9.539 4.357 -2.555 1.00 81.94 100 HIS A N 1
ATOM 818 C CA . HIS A 1 100 ? 10.897 4.704 -2.148 1.00 81.94 100 HIS A CA 1
ATOM 819 C C . HIS A 1 100 ? 11.867 3.631 -2.620 1.00 81.94 100 HIS A C 1
ATOM 821 O O . HIS A 1 100 ? 11.536 2.440 -2.629 1.00 81.94 100 HIS A O 1
ATOM 827 N N . THR A 1 101 ? 13.066 4.047 -3.001 1.00 79.75 101 THR A N 1
ATOM 828 C CA . THR A 1 101 ? 14.172 3.132 -3.315 1.00 79.75 101 THR A CA 1
ATOM 829 C C . THR A 1 101 ? 15.377 3.432 -2.432 1.00 79.75 101 THR A C 1
ATOM 831 O O . THR A 1 101 ? 15.375 4.399 -1.672 1.00 79.75 101 THR A O 1
ATOM 834 N N . ALA A 1 102 ? 16.413 2.597 -2.516 1.00 77.38 102 ALA A N 1
ATOM 835 C CA . ALA A 1 102 ? 17.656 2.835 -1.794 1.00 77.38 102 ALA A CA 1
ATOM 836 C C . ALA A 1 102 ? 18.227 4.229 -2.092 1.00 77.38 102 ALA A C 1
ATOM 838 O O . ALA A 1 102 ? 18.141 4.707 -3.218 1.00 77.38 102 ALA A O 1
ATOM 839 N N . SER A 1 103 ? 18.888 4.837 -1.101 1.00 68.31 103 SER A N 1
ATOM 840 C CA . SER A 1 103 ? 19.361 6.238 -1.097 1.00 68.31 103 SER A CA 1
ATOM 841 C C . SER A 1 103 ? 20.230 6.687 -2.294 1.00 68.31 103 SER A C 1
ATOM 843 O O . SER A 1 103 ? 20.521 7.878 -2.411 1.00 68.31 103 SER A O 1
ATOM 845 N N . GLU A 1 104 ? 20.681 5.773 -3.155 1.00 72.31 104 GLU A N 1
ATOM 846 C CA . GLU A 1 104 ? 21.471 6.053 -4.366 1.00 72.31 104 GLU A CA 1
ATOM 847 C C . GLU A 1 104 ? 20.647 5.988 -5.669 1.00 72.31 104 GLU A C 1
ATOM 849 O O . GLU A 1 104 ? 21.147 6.331 -6.743 1.00 72.31 104 GLU A O 1
ATOM 854 N N . CYS A 1 105 ? 19.387 5.561 -5.589 1.00 75.88 105 CYS A N 1
ATOM 855 C CA . CYS A 1 105 ? 18.434 5.487 -6.690 1.00 75.88 105 CYS A CA 1
ATOM 856 C C . CYS A 1 105 ? 17.360 6.581 -6.544 1.00 75.88 105 CYS A C 1
ATOM 858 O O . CYS A 1 105 ? 17.079 7.032 -5.435 1.00 75.88 105 CYS A O 1
ATOM 860 N N . PRO A 1 106 ? 16.776 7.065 -7.656 1.00 79.38 106 PRO A N 1
ATOM 861 C CA . PRO A 1 106 ? 15.652 7.991 -7.575 1.00 79.38 106 PRO A CA 1
ATOM 862 C C . PRO A 1 106 ? 14.422 7.284 -7.004 1.00 79.38 106 PRO A C 1
ATOM 864 O O . PRO A 1 106 ? 14.234 6.096 -7.236 1.00 79.38 106 PRO A O 1
ATOM 867 N N . ASP A 1 107 ? 13.537 8.016 -6.338 1.00 83.75 107 ASP A N 1
ATOM 868 C CA . ASP A 1 107 ? 12.215 7.486 -6.010 1.00 83.75 107 ASP A CA 1
ATOM 869 C C . ASP A 1 107 ? 11.316 7.460 -7.252 1.00 83.75 107 ASP A C 1
ATOM 871 O O . ASP A 1 107 ? 11.570 8.134 -8.259 1.00 83.75 107 ASP A O 1
ATOM 875 N N . PHE A 1 108 ? 10.240 6.679 -7.187 1.00 85.00 108 PHE A N 1
ATOM 876 C CA . PHE A 1 108 ? 9.359 6.452 -8.325 1.00 85.00 108 PHE A CA 1
ATOM 877 C C . PHE A 1 108 ? 7.908 6.737 -7.964 1.00 85.00 108 PHE A C 1
ATOM 879 O O . PHE A 1 108 ? 7.386 6.242 -6.967 1.00 85.00 108 PHE A O 1
ATOM 886 N N . MET A 1 109 ? 7.225 7.476 -8.836 1.00 87.44 109 MET A N 1
ATOM 887 C CA . MET A 1 109 ? 5.768 7.526 -8.846 1.00 87.44 109 MET A CA 1
ATOM 888 C C . MET A 1 109 ? 5.259 6.635 -9.973 1.00 87.44 109 MET A C 1
ATOM 890 O O . MET A 1 109 ? 5.454 6.932 -11.153 1.00 87.44 109 MET A O 1
ATOM 894 N N . LEU A 1 110 ? 4.634 5.524 -9.601 1.00 88.94 110 LEU A N 1
ATOM 895 C CA . LEU A 1 110 ? 4.069 4.549 -10.522 1.00 88.94 110 LEU A CA 1
ATOM 896 C C . LEU A 1 110 ? 2.635 4.932 -10.865 1.00 88.94 110 LEU A C 1
ATOM 898 O O . LEU A 1 110 ? 1.858 5.297 -9.986 1.00 88.94 110 LEU A O 1
ATOM 902 N N . HIS A 1 111 ? 2.286 4.795 -12.137 1.00 91.38 111 HIS A N 1
ATOM 903 C CA . HIS A 1 111 ? 0.930 4.920 -12.650 1.00 91.38 111 HIS A CA 1
ATOM 904 C C . HIS A 1 111 ? 0.449 3.544 -13.093 1.00 91.38 111 HIS A C 1
ATOM 906 O O . HIS A 1 111 ? 1.054 2.908 -13.961 1.00 91.38 111 HIS A O 1
ATOM 912 N N . CYS A 1 112 ? -0.624 3.076 -12.468 1.00 90.62 112 CYS A N 1
ATOM 913 C CA . CYS A 1 112 ? -1.144 1.726 -12.631 1.00 90.62 112 CYS A CA 1
ATOM 914 C C . CYS A 1 112 ? -2.658 1.751 -12.826 1.00 90.62 112 CYS A C 1
ATOM 916 O O . CYS A 1 112 ? -3.342 2.654 -12.361 1.00 90.62 112 CYS A O 1
ATOM 918 N N . ASP A 1 113 ? -3.181 0.722 -13.473 1.00 90.94 113 ASP A N 1
ATOM 919 C CA . ASP A 1 113 ? -4.602 0.404 -13.480 1.00 90.94 113 ASP A CA 1
ATOM 920 C C . ASP A 1 113 ? -4.955 -0.422 -12.232 1.00 90.94 113 ASP A C 1
ATOM 922 O O . ASP A 1 113 ? -4.155 -1.231 -11.749 1.00 90.94 113 ASP A O 1
ATOM 926 N N . THR A 1 114 ? -6.178 -0.260 -11.747 1.00 88.19 114 THR A N 1
ATOM 927 C CA . THR A 1 114 ? -6.851 -1.138 -10.782 1.00 88.1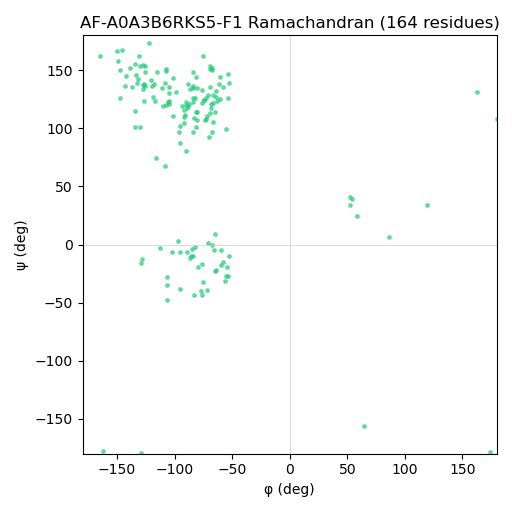9 114 THR A CA 1
ATOM 928 C C . THR A 1 114 ? -6.879 -2.614 -11.191 1.00 88.19 114 THR A C 1
ATOM 930 O O . THR A 1 114 ? -6.839 -3.480 -10.319 1.00 88.19 114 THR A O 1
ATOM 933 N N . ASP A 1 115 ? -6.841 -2.928 -12.488 1.00 89.75 115 ASP A N 1
ATOM 934 C CA . ASP A 1 115 ? -6.677 -4.300 -12.996 1.00 89.75 115 ASP A CA 1
ATOM 935 C C . ASP A 1 115 ? -5.257 -4.868 -12.762 1.00 89.75 115 ASP A C 1
ATOM 937 O O . ASP A 1 115 ? -4.942 -5.990 -13.163 1.00 89.75 115 ASP A O 1
ATOM 941 N N . GLY A 1 116 ? -4.366 -4.103 -12.123 1.00 85.44 116 GLY A N 1
ATOM 942 C CA . GLY A 1 116 ? -3.004 -4.528 -11.801 1.00 85.44 116 GLY A CA 1
ATOM 943 C C . GLY A 1 116 ? -1.993 -4.288 -12.916 1.00 85.44 116 GLY A C 1
ATOM 944 O O . GLY A 1 116 ? -0.836 -4.709 -12.811 1.00 85.44 116 GLY A O 1
ATOM 945 N N . LYS A 1 117 ? -2.413 -3.617 -13.991 1.00 88.50 117 LYS A N 1
ATOM 946 C CA . LYS A 1 117 ? -1.566 -3.309 -15.139 1.00 88.50 117 LYS A CA 1
ATOM 947 C C . LYS A 1 117 ? -0.754 -2.045 -14.883 1.00 88.50 117 LYS A C 1
ATOM 949 O O . LYS A 1 117 ? -1.304 -0.978 -14.647 1.00 88.50 117 LYS A O 1
ATOM 954 N N . PHE A 1 118 ? 0.557 -2.147 -15.036 1.00 88.25 118 PHE A N 1
ATOM 955 C CA . PHE A 1 118 ? 1.437 -0.988 -15.085 1.00 88.25 118 PHE A CA 1
ATOM 956 C C . PHE A 1 118 ? 1.185 -0.138 -16.345 1.00 88.25 118 PHE A C 1
ATOM 958 O O . PHE A 1 118 ? 1.177 -0.669 -1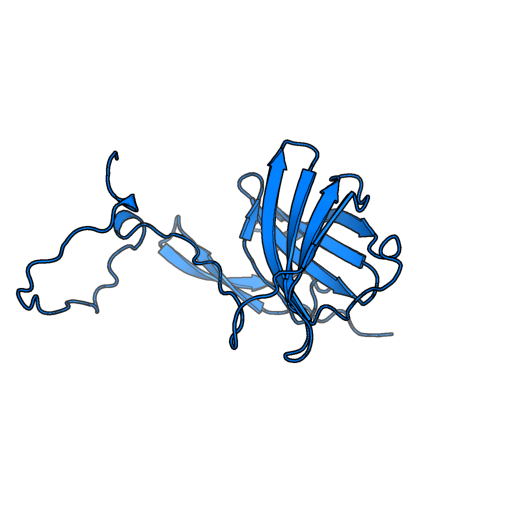7.462 1.00 88.25 118 PHE A O 1
ATOM 965 N N . LEU A 1 119 ? 0.988 1.171 -16.173 1.00 89.56 119 LEU A N 1
ATOM 966 C CA . LEU A 1 119 ? 0.713 2.128 -17.253 1.00 89.56 119 LEU A CA 1
ATOM 967 C C . LEU A 1 119 ? 1.919 3.026 -17.548 1.00 89.56 119 LEU A C 1
ATOM 969 O O . LEU A 1 119 ? 2.174 3.346 -18.709 1.00 89.56 119 LEU A O 1
ATOM 973 N N . GLY A 1 120 ? 2.690 3.387 -16.524 1.00 89.06 120 GLY A N 1
ATOM 974 C CA . GLY A 1 120 ? 3.881 4.216 -16.667 1.00 89.06 120 GLY A CA 1
ATOM 975 C C . GLY A 1 120 ? 4.490 4.604 -15.327 1.00 89.06 120 GLY A C 1
ATOM 976 O O . GLY A 1 120 ? 4.008 4.208 -14.269 1.00 89.06 120 GLY A O 1
ATOM 977 N N . TYR A 1 121 ? 5.568 5.381 -15.367 1.00 89.38 121 TYR A N 1
ATOM 978 C CA . TYR A 1 121 ? 6.206 5.901 -14.164 1.00 89.38 121 TYR A CA 1
ATOM 979 C C . TYR A 1 121 ? 6.859 7.254 -14.415 1.00 89.38 121 TYR A C 1
ATOM 981 O O . TYR A 1 121 ? 7.209 7.592 -15.548 1.00 89.38 121 TYR A O 1
ATOM 989 N N . VAL A 1 122 ? 7.054 7.994 -13.331 1.00 86.56 122 VAL A N 1
ATOM 990 C CA . VAL A 1 122 ? 7.880 9.197 -13.289 1.00 86.56 122 VAL A CA 1
ATOM 991 C C . VAL A 1 122 ? 9.003 8.957 -12.291 1.00 86.56 122 VAL A C 1
ATOM 993 O O . VAL A 1 122 ? 8.751 8.579 -11.147 1.00 86.56 122 VAL A O 1
ATOM 996 N N . GLU A 1 123 ? 10.242 9.168 -12.734 1.00 86.06 123 GLU A N 1
ATOM 997 C CA . GLU A 1 123 ? 11.397 9.216 -11.837 1.00 86.06 123 GLU A CA 1
ATOM 998 C C . GLU A 1 123 ? 11.388 10.552 -11.114 1.00 86.06 123 GLU A C 1
ATOM 1000 O O . GLU A 1 123 ? 11.440 11.615 -11.741 1.00 86.06 123 GLU A O 1
ATOM 1005 N N . ILE A 1 124 ? 11.347 10.504 -9.793 1.00 79.88 124 ILE A N 1
ATOM 1006 C CA . ILE A 1 124 ? 11.393 11.694 -8.959 1.00 79.88 124 ILE A CA 1
ATOM 1007 C C . ILE A 1 124 ? 12.863 11.958 -8.666 1.00 79.88 124 ILE A C 1
ATOM 1009 O O . ILE A 1 124 ? 13.441 11.576 -7.653 1.00 79.88 124 ILE A O 1
ATOM 1013 N N . LYS A 1 125 ? 13.489 12.575 -9.666 1.00 69.38 125 LYS A N 1
ATOM 1014 C CA . LYS A 1 125 ? 14.855 13.077 -9.622 1.00 69.38 125 LYS A CA 1
ATOM 1015 C C . LYS A 1 125 ? 14.804 14.546 -9.256 1.00 69.38 125 LYS A C 1
ATOM 1017 O O . LYS A 1 125 ? 14.763 15.361 -10.163 1.00 69.38 125 LYS A O 1
ATOM 1022 N N . GLU A 1 126 ? 14.800 14.876 -7.968 1.00 54.66 126 GLU A N 1
ATOM 1023 C CA . GLU A 1 126 ? 15.445 16.100 -7.470 1.00 54.66 126 GLU A CA 1
ATOM 1024 C C . GLU A 1 126 ? 15.292 16.255 -5.957 1.00 54.66 126 GLU A C 1
ATOM 1026 O O . GLU A 1 126 ? 14.238 16.593 -5.426 1.00 54.66 126 GLU A O 1
ATOM 1031 N N . GLY A 1 127 ? 16.411 16.042 -5.273 1.00 52.12 127 GLY A N 1
ATOM 1032 C CA . GLY A 1 127 ? 16.587 16.288 -3.854 1.00 52.12 127 GLY A CA 1
ATOM 1033 C C . GLY A 1 127 ? 17.817 15.536 -3.371 1.00 52.12 127 GLY A C 1
ATOM 1034 O O . GLY A 1 127 ? 17.964 14.350 -3.629 1.00 52.12 127 GLY A O 1
ATOM 1035 N N . LYS A 1 128 ? 18.715 16.199 -2.636 1.00 51.00 128 LYS A N 1
ATOM 1036 C CA . LYS A 1 128 ? 19.772 15.509 -1.867 1.00 51.00 128 LYS A CA 1
ATOM 1037 C C . LYS A 1 128 ? 19.176 14.652 -0.725 1.00 51.00 128 LYS A C 1
ATOM 1039 O O . LYS A 1 128 ? 19.907 13.971 -0.016 1.00 51.00 128 LYS A O 1
ATOM 1044 N N . TYR A 1 129 ? 17.860 14.730 -0.536 1.00 54.50 129 TYR A N 1
ATOM 1045 C CA . TYR A 1 129 ? 17.083 14.162 0.552 1.00 54.50 129 TYR A CA 1
ATOM 1046 C C . TYR A 1 129 ? 15.782 13.579 -0.010 1.00 54.50 129 TYR A C 1
ATOM 1048 O O . TYR A 1 129 ? 15.278 14.086 -1.014 1.00 54.50 129 TYR A O 1
ATOM 1056 N N . SER A 1 130 ? 15.246 12.557 0.658 1.00 55.62 130 SER A N 1
ATOM 1057 C CA . SER A 1 130 ? 13.979 11.906 0.313 1.00 55.62 130 SER A CA 1
ATOM 1058 C C . SER A 1 130 ? 12.838 12.919 0.180 1.00 55.62 130 SER A C 1
ATOM 1060 O O . SER A 1 130 ? 12.719 13.849 0.986 1.00 55.62 130 SER A O 1
ATOM 1062 N N . VAL A 1 131 ? 11.983 12.739 -0.829 1.00 55.88 131 VAL A N 1
ATOM 1063 C CA . VAL A 1 131 ? 10.803 13.587 -1.025 1.00 55.88 131 VAL A CA 1
ATOM 1064 C C . VAL A 1 131 ? 9.701 13.106 -0.085 1.00 55.88 131 VAL A C 1
ATOM 1066 O O . VAL A 1 131 ? 9.081 12.064 -0.286 1.00 55.88 131 VAL A O 1
ATOM 1069 N N . TYR A 1 132 ? 9.442 13.882 0.964 1.00 56.84 132 TYR A N 1
ATOM 1070 C CA . TYR A 1 132 ? 8.309 13.655 1.852 1.00 56.84 132 TYR A CA 1
ATOM 1071 C C . TYR A 1 132 ? 7.117 14.461 1.349 1.00 56.84 132 TYR A C 1
ATOM 1073 O O . TYR A 1 132 ? 7.088 15.687 1.448 1.00 56.84 132 TYR A O 1
ATOM 1081 N N . PHE A 1 133 ? 6.101 13.779 0.831 1.00 56.97 133 PHE A N 1
ATOM 1082 C CA . PHE A 1 133 ? 4.806 14.416 0.631 1.00 56.97 133 PHE A CA 1
ATOM 1083 C C . PHE A 1 133 ? 4.209 14.688 2.006 1.00 56.97 133 PHE A C 1
ATOM 1085 O O . PHE A 1 133 ? 3.964 13.752 2.773 1.00 56.97 133 PHE A O 1
ATOM 1092 N N . THR A 1 134 ? 3.920 15.946 2.320 1.00 50.22 134 THR A N 1
ATOM 1093 C CA . THR A 1 134 ? 3.152 16.249 3.524 1.00 50.22 134 THR A CA 1
ATOM 1094 C C . THR A 1 134 ? 1.762 15.647 3.355 1.00 50.22 134 THR A C 1
ATOM 1096 O O . THR A 1 134 ? 1.150 15.703 2.286 1.00 50.22 134 THR A O 1
ATOM 1099 N N . SER A 1 135 ? 1.287 14.934 4.366 1.00 53.34 135 SER A N 1
ATOM 1100 C CA . SER A 1 135 ? -0.153 14.764 4.508 1.00 53.34 135 SER A CA 1
ATOM 1101 C C . SER A 1 135 ? -0.634 16.130 4.976 1.00 53.34 135 SER A C 1
ATOM 1103 O O . SER A 1 135 ? -0.252 16.563 6.061 1.00 53.34 135 SER A O 1
ATOM 1105 N N . GLN A 1 136 ? -1.315 16.884 4.112 1.00 48.00 136 GLN A N 1
ATOM 1106 C CA . GLN A 1 136 ? -1.888 18.158 4.532 1.00 48.00 136 GLN A CA 1
ATOM 1107 C C . GLN A 1 136 ? -3.000 17.845 5.530 1.00 48.00 136 GLN A C 1
ATOM 1109 O O . GLN A 1 136 ? -4.111 17.490 5.154 1.00 48.00 136 GLN A O 1
ATOM 1114 N N . TYR A 1 137 ? -2.658 17.921 6.809 1.00 49.00 137 TYR A N 1
ATOM 1115 C CA . TYR A 1 137 ? -3.621 18.008 7.888 1.00 49.00 137 TYR A CA 1
ATOM 1116 C C . TYR A 1 137 ? -3.831 19.498 8.127 1.00 49.00 137 TYR A C 1
ATOM 1118 O O . TYR A 1 137 ? -2.880 20.209 8.459 1.00 49.00 137 TYR A O 1
ATOM 1126 N N . PHE A 1 138 ? -5.044 19.994 7.895 1.00 48.22 138 PHE A N 1
ATOM 1127 C CA . PHE A 1 138 ? -5.383 21.356 8.289 1.00 48.22 138 PHE A CA 1
ATOM 1128 C C . PHE A 1 138 ? -5.229 21.470 9.808 1.00 48.22 138 PHE A C 1
ATOM 1130 O O . PHE A 1 138 ? -5.532 20.522 10.532 1.00 48.22 138 PHE A O 1
ATOM 1137 N N . GLN A 1 139 ? -4.765 22.619 10.303 1.00 52.78 139 GLN A N 1
ATOM 1138 C CA . GLN A 1 139 ? -4.643 22.866 11.745 1.00 52.78 139 GLN A CA 1
ATOM 1139 C C . GLN A 1 139 ? -5.991 22.661 12.461 1.00 52.78 139 GLN A C 1
ATOM 1141 O O . GLN A 1 139 ? -6.027 22.168 13.581 1.00 52.78 139 GLN A O 1
ATOM 1146 N N . GLU A 1 140 ? -7.099 22.932 11.768 1.00 52.81 140 GLU A N 1
ATOM 1147 C CA . GLU A 1 140 ? -8.476 22.677 12.216 1.00 52.81 140 GLU A CA 1
ATOM 1148 C C . GLU A 1 140 ? -8.794 21.183 12.413 1.00 52.81 140 GLU A C 1
ATOM 1150 O O . GLU A 1 140 ? -9.724 20.839 13.135 1.00 52.81 140 GLU A O 1
ATOM 1155 N N . SER A 1 141 ? -8.042 20.288 11.767 1.00 49.38 141 SER A N 1
ATOM 1156 C CA . SER A 1 141 ? -8.171 18.828 11.889 1.00 49.38 141 SER A CA 1
ATOM 1157 C C . SER A 1 141 ? -7.312 18.242 13.015 1.00 49.38 141 SER A C 1
ATOM 1159 O O . SER A 1 141 ? -7.403 17.048 13.296 1.00 49.38 141 SER A O 1
ATOM 1161 N N . ILE A 1 142 ? -6.465 19.055 13.655 1.00 54.88 142 ILE A N 1
ATOM 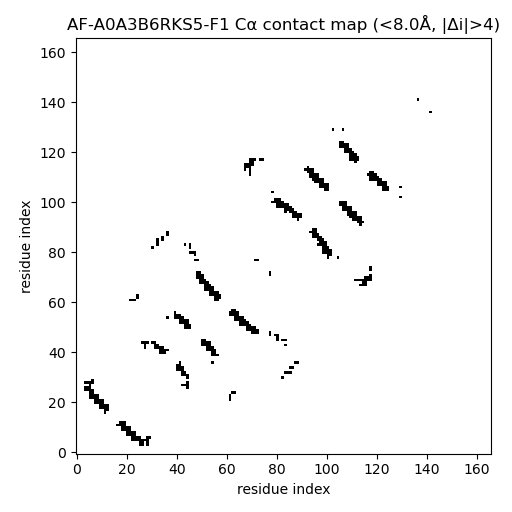1162 C CA . ILE A 1 142 ? -5.651 18.648 14.799 1.00 54.88 142 ILE A CA 1
ATOM 1163 C C . ILE A 1 142 ? -6.419 19.048 16.057 1.00 54.88 142 ILE A C 1
ATOM 1165 O O . ILE A 1 142 ? -6.434 20.215 16.443 1.00 54.88 142 ILE A O 1
ATOM 1169 N N . LEU A 1 143 ? -7.064 18.080 16.710 1.00 51.41 143 LEU A N 1
ATOM 1170 C CA . LEU A 1 143 ? -7.632 18.314 18.036 1.00 51.41 143 LEU A CA 1
ATOM 1171 C C . LEU A 1 143 ? -6.491 18.710 18.992 1.00 51.41 143 LEU A C 1
ATOM 1173 O O . LEU A 1 143 ? -5.497 17.979 19.078 1.00 51.41 143 LEU A O 1
ATOM 1177 N N . PRO A 1 144 ? -6.584 19.855 19.694 1.00 45.44 144 PRO A N 1
ATOM 1178 C CA . PRO A 1 144 ? -5.532 20.283 20.601 1.00 45.44 144 PRO A CA 1
ATOM 1179 C C . PRO A 1 144 ? -5.423 19.283 21.752 1.00 45.44 144 PRO A C 1
ATOM 1181 O O . PRO A 1 144 ? -6.330 19.135 22.570 1.00 45.44 144 PRO A O 1
ATOM 1184 N N . LEU A 1 145 ? -4.289 18.587 21.820 1.00 49.88 145 LEU A N 1
ATOM 1185 C CA . LEU A 1 145 ? -3.953 17.770 22.976 1.00 49.88 145 LEU A CA 1
ATOM 1186 C C . LEU A 1 145 ? -3.663 18.709 24.164 1.00 49.88 145 LEU A C 1
ATOM 1188 O O . LEU A 1 145 ? -2.936 19.691 23.988 1.00 49.88 145 LEU A O 1
ATOM 1192 N N . PRO A 1 146 ? -4.172 18.422 25.378 1.00 48.28 146 PRO A N 1
ATOM 1193 C CA . PRO A 1 146 ? -4.169 19.344 26.526 1.00 48.28 146 PRO A CA 1
ATOM 1194 C C . PRO A 1 146 ? -2.785 19.730 27.091 1.00 48.28 146 PRO A C 1
ATOM 1196 O O . PRO A 1 146 ? -2.704 20.340 28.151 1.00 48.28 146 PRO A O 1
ATOM 1199 N N . PHE A 1 147 ? -1.689 19.380 26.418 1.00 47.81 147 PHE A N 1
ATOM 1200 C CA . PHE A 1 147 ? -0.313 19.682 26.820 1.00 47.81 1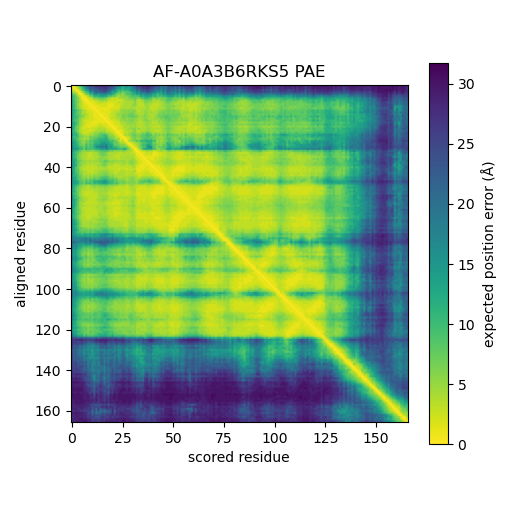47 PHE A CA 1
ATOM 1201 C C . PHE A 1 147 ? 0.418 20.673 25.898 1.00 47.81 147 PHE A C 1
ATOM 1203 O O . PHE A 1 147 ? 1.550 21.041 26.202 1.00 47.81 147 PHE A O 1
ATOM 1210 N N . CYS A 1 148 ? -0.200 21.133 24.805 1.00 46.34 148 CYS A N 1
ATOM 1211 C CA . CYS A 1 148 ? 0.410 22.091 23.876 1.00 46.34 148 CYS A CA 1
ATOM 1212 C C . CYS A 1 148 ? -0.235 23.481 23.969 1.00 46.34 148 CYS A C 1
ATOM 1214 O O . CYS A 1 148 ? -0.854 23.957 23.024 1.00 46.34 148 CYS A O 1
ATOM 1216 N N . GLU A 1 149 ? -0.048 24.166 25.095 1.00 41.25 149 GLU A N 1
ATOM 1217 C CA . GLU A 1 149 ? -0.154 25.629 25.118 1.00 41.25 149 GLU A CA 1
ATOM 1218 C C . GLU A 1 149 ? 1.199 26.210 24.670 1.00 41.25 149 GLU A C 1
ATOM 1220 O O . GLU A 1 149 ? 2.153 26.286 25.446 1.00 41.25 149 GLU A O 1
ATOM 1225 N N . MET A 1 150 ? 1.320 26.564 23.387 1.00 50.75 150 MET A N 1
ATOM 1226 C CA . MET A 1 150 ? 2.459 27.334 22.873 1.00 50.75 150 MET A CA 1
ATOM 1227 C C . MET A 1 150 ? 2.219 28.823 23.147 1.00 50.75 150 MET A C 1
ATOM 1229 O O . MET A 1 150 ? 1.182 29.363 22.777 1.00 50.75 150 MET A O 1
ATOM 1233 N N . GLN A 1 151 ? 3.181 29.481 23.801 1.00 51.69 151 GLN A N 1
ATOM 1234 C CA . GLN A 1 151 ? 3.174 30.930 24.015 1.00 51.69 151 GLN A CA 1
ATOM 1235 C C . GLN A 1 151 ? 3.262 31.663 22.670 1.00 51.69 151 GLN A C 1
ATOM 1237 O O . GLN A 1 151 ? 4.168 31.405 21.879 1.00 51.69 151 GLN A O 1
ATOM 1242 N N . GLU A 1 152 ? 2.324 32.577 22.427 1.00 47.44 152 GLU A N 1
ATOM 1243 C CA . GLU A 1 152 ? 2.304 33.439 21.245 1.00 47.44 152 GLU A CA 1
ATOM 1244 C C . GLU A 1 152 ? 3.453 34.460 21.316 1.00 47.44 152 GLU A C 1
ATOM 1246 O O . GLU A 1 152 ? 3.441 35.359 22.160 1.00 47.44 152 GLU A O 1
ATOM 1251 N N . GLU A 1 153 ? 4.439 34.356 20.419 1.00 50.34 153 GLU A N 1
ATOM 1252 C CA . GLU A 1 153 ? 5.392 35.440 20.159 1.00 50.34 153 GLU A CA 1
ATOM 1253 C C . GLU A 1 153 ? 5.052 36.114 18.825 1.00 50.34 153 GLU A C 1
ATOM 1255 O O . GLU A 1 153 ? 5.000 35.482 17.770 1.00 50.34 153 GLU A O 1
ATOM 1260 N N . GLY A 1 154 ? 4.774 37.417 18.898 1.00 50.72 154 GLY A N 1
ATOM 1261 C CA . GLY A 1 154 ? 4.284 38.229 17.791 1.00 50.72 154 GLY A CA 1
ATOM 1262 C C . GLY A 1 154 ? 5.305 38.406 16.669 1.00 50.72 154 GLY A C 1
ATOM 1263 O O . GLY A 1 154 ? 6.219 39.224 16.768 1.00 50.72 154 GLY A O 1
ATOM 1264 N N . GLY A 1 155 ? 5.082 37.705 15.561 1.00 50.72 155 GLY A N 1
ATOM 1265 C C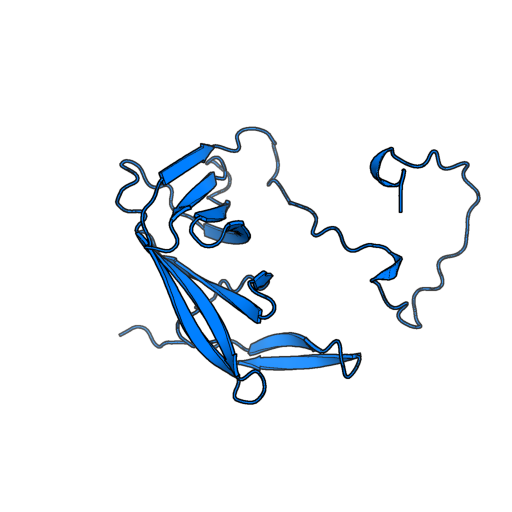A . GLY A 1 155 ? 5.663 37.993 14.254 1.00 50.72 155 GLY A CA 1
ATOM 1266 C C . GLY A 1 155 ? 4.552 38.264 13.242 1.00 50.72 155 GLY A C 1
ATOM 1267 O O . GLY A 1 155 ? 3.540 37.574 13.230 1.00 50.72 155 GLY A O 1
ATOM 1268 N N . VAL A 1 156 ? 4.717 39.290 12.400 1.00 54.84 156 VAL A N 1
ATOM 1269 C CA . VAL A 1 156 ? 3.804 39.557 11.276 1.00 54.84 156 VAL A CA 1
ATOM 1270 C C . VAL A 1 156 ? 4.008 38.460 10.234 1.00 54.84 156 VAL A C 1
ATOM 1272 O O . VAL A 1 156 ? 4.898 38.563 9.385 1.00 54.84 156 VAL A O 1
ATOM 1275 N N . ASP A 1 157 ? 3.205 37.405 10.331 1.00 55.16 157 ASP A N 1
ATOM 1276 C CA . ASP A 1 157 ? 3.207 36.299 9.385 1.00 55.16 157 ASP A CA 1
ATOM 1277 C C . ASP A 1 157 ? 2.536 36.729 8.080 1.00 55.16 157 ASP A C 1
ATOM 1279 O O . ASP A 1 157 ? 1.407 37.223 8.047 1.00 55.16 157 ASP A O 1
ATOM 1283 N N . LYS A 1 158 ? 3.259 36.571 6.972 1.00 52.06 158 LYS A N 1
ATOM 1284 C CA . LYS A 1 158 ? 2.656 36.639 5.644 1.00 52.06 158 LYS A CA 1
ATOM 1285 C C . LYS A 1 158 ? 2.081 35.264 5.357 1.00 52.06 158 LYS A C 1
ATOM 1287 O O . LYS A 1 158 ? 2.848 34.333 5.123 1.00 52.06 158 LYS A O 1
ATOM 1292 N N . GLU A 1 159 ? 0.758 35.161 5.358 1.00 46.59 159 GLU A N 1
ATOM 1293 C CA . GLU A 1 159 ? 0.074 33.920 5.009 1.00 46.59 159 GLU A CA 1
ATOM 1294 C C . GLU A 1 159 ? 0.543 33.416 3.636 1.00 46.59 159 GLU A C 1
ATOM 1296 O O . GLU A 1 159 ? 0.534 34.164 2.648 1.00 46.59 159 GLU A O 1
ATOM 1301 N N . PRO A 1 160 ? 0.996 32.158 3.552 1.00 41.97 160 PRO A N 1
ATOM 1302 C CA . PRO A 1 160 ? 1.381 31.579 2.285 1.00 41.97 160 PRO A CA 1
ATOM 1303 C C . PRO A 1 160 ? 0.139 31.352 1.401 1.00 41.97 160 PRO A C 1
ATOM 1305 O O . PRO A 1 160 ? -0.963 31.109 1.895 1.00 41.97 160 PRO A O 1
ATOM 1308 N N . PRO A 1 161 ? 0.297 31.404 0.066 1.00 49.88 161 PRO A N 1
ATOM 1309 C CA . PRO A 1 161 ? -0.808 31.548 -0.890 1.00 49.88 161 PRO A CA 1
ATOM 1310 C C . PRO A 1 161 ? -1.768 30.350 -0.980 1.00 49.88 161 PRO A C 1
ATOM 1312 O O . PRO A 1 161 ? -2.715 30.396 -1.758 1.00 49.88 161 PRO A O 1
ATOM 1315 N N . PHE A 1 162 ? -1.541 29.279 -0.218 1.00 49.59 162 PHE A N 1
ATOM 1316 C CA . PHE A 1 162 ? -2.406 28.100 -0.192 1.00 49.59 162 PHE A CA 1
ATOM 1317 C C . PHE A 1 162 ? -3.601 28.213 0.772 1.00 49.59 162 PHE A C 1
ATOM 1319 O O . PHE A 1 162 ? -4.446 27.326 0.759 1.00 49.59 162 PHE A O 1
ATOM 1326 N N . PHE A 1 163 ? -3.714 29.296 1.552 1.00 39.84 163 PHE A N 1
ATOM 1327 C CA . PHE A 1 163 ? -4.867 29.558 2.434 1.00 39.84 163 PHE A CA 1
ATOM 1328 C C . PHE A 1 163 ? -5.932 30.491 1.834 1.00 39.84 163 PHE A C 1
ATOM 1330 O O . PHE A 1 163 ? -6.921 30.817 2.485 1.00 39.84 163 PHE A O 1
ATOM 1337 N N . ILE A 1 164 ? -5.773 30.932 0.583 1.00 34.38 164 ILE A N 1
ATOM 1338 C CA . ILE A 1 164 ? -6.752 31.821 -0.051 1.00 34.38 164 ILE A CA 1
ATOM 1339 C C . ILE A 1 164 ? -7.924 30.984 -0.586 1.00 34.38 164 ILE A C 1
ATOM 1341 O O . ILE A 1 164 ? -7.826 30.413 -1.672 1.00 34.38 164 ILE A O 1
ATOM 1345 N N . GLY A 1 165 ? -9.045 30.968 0.145 1.00 40.19 165 GLY A N 1
ATOM 1346 C CA . GLY A 1 165 ? -10.350 30.536 -0.378 1.00 40.19 165 GLY A CA 1
ATOM 1347 C C . GLY A 1 165 ? -11.025 29.331 0.286 1.00 40.19 165 GLY A C 1
ATOM 1348 O O . GLY A 1 165 ? -11.704 28.592 -0.427 1.00 40.19 165 GLY A O 1
ATOM 1349 N N . LEU A 1 166 ? -10.869 29.143 1.602 1.00 36.19 166 LEU A N 1
ATOM 1350 C CA . LEU A 1 166 ? -11.830 28.374 2.410 1.00 36.19 166 LEU A CA 1
ATOM 1351 C C . LEU A 1 166 ? -12.985 29.272 2.875 1.00 36.19 166 LEU A C 1
ATOM 1353 O O . LEU A 1 166 ? -12.711 30.437 3.244 1.00 36.19 166 LEU A O 1
#

InterPro domains:
  IPR013187 F-box associated beta-propeller, type 3 [PF08268] (6-130)

Sequence (166 aa):
METETSMDIMVFDTVTETFRWMRSSGQLGYQVSLWEMDNKLASCSTNDAIIEIWMMQDYEAEAWALKYRINLLAMKTLPQFEYVSKMALLNQRELLIYCHTASECPDFMLHCDTDGKFLGYVEIKEGKYSVYFTSQYFQESILPLPFCEMQEEGGVDKEPPFFIGL

Radius of gyration: 18.83 Å; Cα contacts (8 Å, |Δi|>4): 271; chains: 1; bounding box: 36×61×45 Å

Secondary structure (DSSP, 8-state):
-------EEEEEETTTTEEEEEEPPTTSTT---EEEETTEEEEEEE-SSEEEEEEEEETTTTEEEEEEEEEGGGSSS---EEEEEEEEEEETTEEEEEEEE-TTS-EEEEEEETTSBEEEEEEE---SS---------GGGS---TT-------------GGGTT-

Nearest PDB structures (foldseek):
  4hbr-assembly4_D  TM=3.911E-01  e=3.176E-01  Bacteroides eggerthii DSM 20697
  3muu-assembly2_F  TM=1.946E-01  e=2.395E+00  Sindbis virus

Foldseek 3Di:
DDFLDWDWDWDQDPVVRDIDTATDGSQQPDAWAWDDDPNWIKTWHDDQFWIWIWTQPDPVVSDIDTQAIAGRVVPVDGAGFPHWHDKDDPDPFKIWTWTHHPLVAFTKTWIATSNNYTDDIDGRPDDNDDDDDDPPDDPVNDDDDPPDPDDDDDDPDDDDPPPPDD

Organism: Triticum aestivum (NCBI:txid4565)

Solvent-accessible surface area (backbone atoms only — not comparable to full-atom values): 10463 Å² total; per-residue (Å²): 135,82,75,66,52,55,40,82,40,83,44,76,40,84,87,79,73,40,80,41,80,42,62,44,56,33,79,32,52,94,59,73,37,77,48,76,51,97,94,27,55,28,36,37,26,78,58,93,46,37,41,38,34,32,32,51,76,35,81,89,76,51,37,67,39,84,71,36,56,34,44,46,71,80,45,91,76,68,73,66,64,72,46,58,76,49,68,45,75,79,50,103,51,33,35,39,37,36,33,39,37,54,95,91,50,63,30,37,40,38,34,28,34,58,89,14,44,69,74,50,72,45,76,54,78,84,64,104,54,84,89,76,79,76,79,87,70,55,74,91,74,53,78,83,59,99,82,70,84,76,83,90,74,95,66,94,75,76,81,64,84,86,70,78,82,126

Mean predicted aligned error: 12.34 Å

pLDDT: mean 73.18, std 16.07, range [34.38, 91.38]